Protein AF-A0A180FX38-F1 (afdb_monomer)

pLDDT: mean 85.44, std 8.25, range [59.09, 97.31]

Foldseek 3Di:
DLVVQLVCCCVPVVDDSVVSVVVSVVVVVVVVVVVVVVVVCCCVPPVVVVVVVQVVCVVVVNDDPPDPPD

Structure (mmCIF, N/CA/C/O backbone):
data_AF-A0A180FX38-F1
#
_entry.id   AF-A0A180FX38-F1
#
loop_
_atom_site.group_PDB
_atom_site.id
_atom_site.type_symbol
_atom_site.label_atom_id
_atom_site.label_alt_id
_atom_site.label_comp_id
_atom_site.label_asym_id
_atom_site.label_entity_id
_atom_site.label_seq_id
_atom_site.pdbx_PDB_ins_code
_atom_site.Cartn_x
_atom_site.Cartn_y
_atom_site.Cartn_z
_atom_site.occupancy
_atom_site.B_iso_or_equiv
_atom_site.auth_seq_id
_atom_site.auth_comp_id
_atom_site.auth_asym_id
_atom_site.auth_atom_id
_atom_site.pdbx_PDB_model_num
ATOM 1 N N . MET A 1 1 ? -18.416 12.284 9.567 1.00 59.78 1 MET A N 1
ATOM 2 C CA . MET A 1 1 ? -18.306 10.808 9.646 1.00 59.78 1 MET A CA 1
ATOM 3 C C . MET A 1 1 ? -17.635 10.348 10.939 1.00 59.78 1 MET A C 1
ATOM 5 O O . MET A 1 1 ? -18.239 9.552 11.640 1.00 59.78 1 MET A O 1
ATOM 9 N N . GLU A 1 2 ? -16.456 10.872 11.299 1.00 65.69 2 GLU A N 1
ATOM 10 C CA . GLU A 1 2 ? -15.673 10.424 12.474 1.00 65.69 2 GLU A CA 1
ATOM 11 C C . GLU A 1 2 ? -16.410 10.585 13.823 1.00 65.69 2 GLU A C 1
ATOM 13 O O . GLU A 1 2 ? -16.566 9.616 14.563 1.00 65.69 2 GLU A O 1
ATOM 18 N N . ALA A 1 3 ? -16.977 11.766 14.100 1.00 71.88 3 ALA A N 1
ATOM 19 C CA . ALA A 1 3 ? -17.773 11.999 15.314 1.00 71.88 3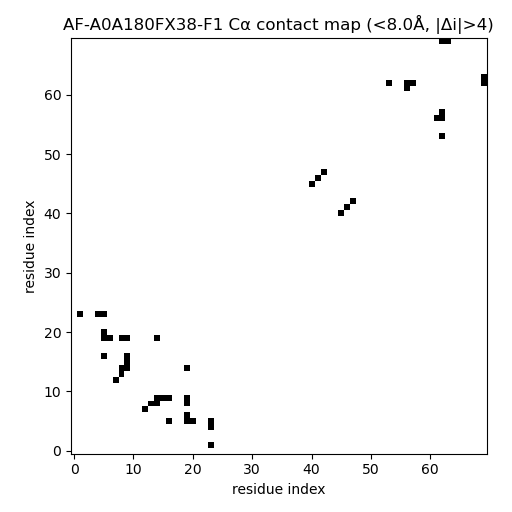 ALA A CA 1
ATOM 20 C C . ALA A 1 3 ? -19.026 11.106 15.395 1.00 71.88 3 ALA A C 1
ATOM 22 O O . ALA A 1 3 ? -19.467 10.746 16.481 1.00 71.88 3 ALA A O 1
ATOM 23 N N . TYR A 1 4 ? -19.564 10.716 14.236 1.00 77.00 4 TYR A N 1
ATOM 24 C CA . TYR A 1 4 ? -20.761 9.890 14.138 1.00 77.00 4 TYR A CA 1
ATOM 25 C C . TYR A 1 4 ? -20.456 8.426 14.477 1.00 77.00 4 TYR A C 1
ATOM 27 O O . TYR A 1 4 ? -21.194 7.821 15.242 1.00 77.00 4 TYR A O 1
ATOM 35 N N . GLN A 1 5 ? -19.336 7.867 13.996 1.00 74.06 5 GLN A N 1
ATOM 36 C CA . GLN A 1 5 ? -18.908 6.518 14.397 1.00 74.06 5 GLN A CA 1
ATOM 37 C C . GLN A 1 5 ? -18.581 6.436 15.887 1.00 74.06 5 GLN A C 1
ATOM 39 O O . GLN A 1 5 ? -19.019 5.502 16.548 1.00 74.06 5 GLN A O 1
ATOM 44 N N . MET A 1 6 ? -17.874 7.426 16.436 1.00 79.50 6 MET A N 1
ATOM 45 C CA . MET A 1 6 ? -17.589 7.474 17.872 1.00 79.50 6 MET A CA 1
ATOM 46 C C . MET A 1 6 ? -18.883 7.528 18.700 1.00 79.50 6 MET A C 1
ATOM 48 O O . MET A 1 6 ? -19.010 6.815 19.694 1.00 79.50 6 MET A O 1
ATOM 52 N N . GLN A 1 7 ? -19.853 8.342 18.272 1.00 79.75 7 GLN A N 1
ATOM 53 C CA . GLN A 1 7 ? -21.160 8.442 18.916 1.00 79.75 7 GLN A CA 1
ATOM 54 C C . GLN A 1 7 ? -21.938 7.124 18.827 1.00 79.75 7 GLN A C 1
ATOM 56 O O . GLN A 1 7 ? -22.467 6.678 19.836 1.00 79.75 7 GLN A O 1
ATOM 61 N N . LEU A 1 8 ? -21.966 6.464 17.666 1.00 80.62 8 LEU A N 1
ATOM 62 C CA . LEU A 1 8 ? -22.616 5.160 17.506 1.00 80.62 8 LEU A CA 1
ATOM 63 C C . LEU A 1 8 ? -21.970 4.089 18.396 1.00 80.62 8 LEU A C 1
ATOM 65 O O . LEU A 1 8 ? -22.686 3.363 19.079 1.00 80.62 8 LEU A O 1
ATOM 69 N N . SER A 1 9 ? -20.638 4.019 18.455 1.00 77.94 9 SER A N 1
ATOM 70 C CA . SER A 1 9 ? -19.941 3.068 19.329 1.00 77.94 9 SER A CA 1
ATOM 71 C C . SER A 1 9 ? -20.236 3.336 20.807 1.00 77.94 9 SER A C 1
ATOM 73 O O . SER A 1 9 ? -20.512 2.401 21.550 1.00 77.94 9 SER A O 1
ATOM 75 N N . TYR A 1 10 ? -20.256 4.603 21.232 1.00 76.25 10 TYR A N 1
ATOM 76 C CA . TYR A 1 10 ? -20.650 4.979 22.593 1.00 76.25 10 TYR A CA 1
ATOM 77 C C . TYR A 1 10 ? -22.109 4.592 22.899 1.00 76.25 10 TYR A C 1
ATOM 79 O O . TYR A 1 10 ? -22.389 3.966 23.919 1.00 76.25 10 TYR A O 1
ATOM 87 N N . THR A 1 11 ? -23.040 4.924 22.001 1.00 79.25 11 THR A N 1
ATOM 88 C CA . THR A 1 11 ? -24.482 4.725 22.204 1.00 79.25 11 THR A CA 1
ATOM 89 C C . THR A 1 11 ? -24.898 3.255 22.156 1.00 79.25 11 THR A C 1
ATOM 91 O O . THR A 1 11 ? -25.738 2.848 22.953 1.00 79.25 11 THR A O 1
ATOM 94 N N . TYR A 1 12 ? -24.332 2.456 21.249 1.00 80.31 12 TYR A N 1
ATOM 95 C CA . TYR A 1 12 ? -24.789 1.083 21.008 1.00 80.31 12 TYR A CA 1
ATOM 96 C C . TYR A 1 12 ? -23.901 0.007 21.639 1.00 80.31 12 TYR A C 1
ATOM 98 O O . TYR A 1 12 ? -24.421 -1.048 21.991 1.00 80.31 12 TYR A O 1
ATOM 106 N N . ASN A 1 13 ? -22.605 0.268 21.851 1.00 79.50 13 ASN A N 1
ATOM 107 C CA . ASN A 1 13 ? -21.706 -0.699 22.498 1.00 79.50 13 ASN A CA 1
ATOM 108 C C . ASN A 1 13 ? -21.469 -0.406 23.989 1.00 79.50 13 ASN A C 1
ATOM 110 O O . ASN A 1 13 ? -20.730 -1.150 24.624 1.00 79.50 13 ASN A O 1
ATOM 114 N N . GLN A 1 14 ? -22.069 0.659 24.546 1.00 80.94 14 GLN A N 1
ATOM 115 C CA . GLN A 1 14 ? -21.934 1.076 25.956 1.00 80.94 14 GLN A CA 1
ATOM 116 C C . GLN A 1 14 ? -20.478 1.216 26.444 1.00 80.94 14 GLN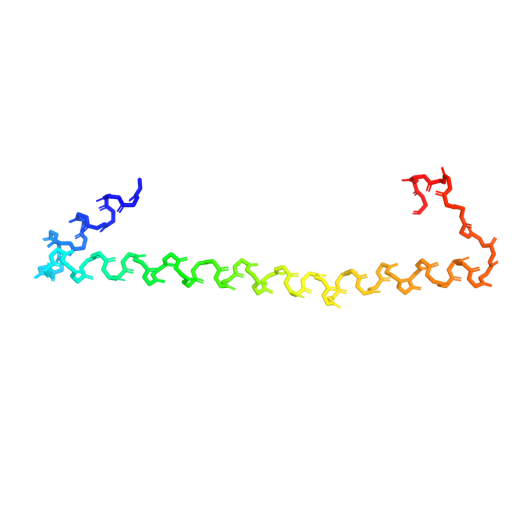 A C 1
ATOM 118 O O . GLN A 1 14 ? -20.195 1.129 27.637 1.00 80.94 14 GLN A O 1
ATOM 123 N N . ILE A 1 15 ? -19.537 1.436 25.524 1.00 83.75 15 ILE A N 1
ATOM 124 C CA . ILE A 1 15 ? -18.126 1.653 25.848 1.00 83.75 15 ILE A CA 1
ATOM 125 C C . ILE A 1 15 ? -17.905 3.093 26.303 1.00 83.75 15 ILE A C 1
ATOM 127 O O . ILE A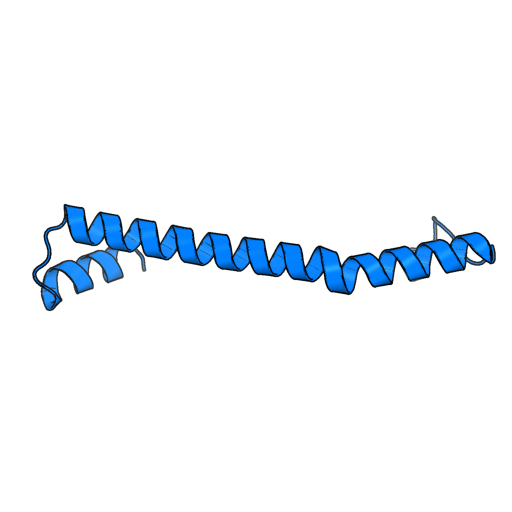 1 15 ? -18.653 3.995 25.927 1.00 83.75 15 ILE A O 1
ATOM 131 N N . SER A 1 16 ? -16.857 3.338 27.089 1.00 85.88 16 SER A N 1
ATOM 132 C CA . SER A 1 16 ? -16.531 4.703 27.507 1.00 85.88 16 SER A CA 1
ATOM 133 C C . SER A 1 16 ? -16.174 5.589 26.302 1.00 85.88 16 SER A C 1
ATOM 135 O O . SER A 1 16 ? -15.726 5.116 25.254 1.00 85.88 16 SER A O 1
ATOM 137 N N . LYS A 1 17 ? -16.337 6.910 26.444 1.00 82.75 17 LYS A N 1
ATOM 138 C CA . LYS A 1 17 ? -15.968 7.876 25.393 1.00 82.75 17 LYS A CA 1
ATOM 139 C C . LYS A 1 17 ? -14.484 7.775 25.015 1.00 82.75 17 LYS A C 1
ATOM 141 O O . LYS A 1 17 ? -14.123 7.934 23.850 1.00 82.75 17 LYS A O 1
ATOM 146 N N . GLU A 1 18 ? -13.637 7.501 25.997 1.00 85.62 18 GLU A N 1
ATOM 147 C CA . GLU A 1 18 ? -12.191 7.350 25.836 1.00 85.62 18 GLU A CA 1
ATOM 148 C C . GLU A 1 18 ? -11.858 6.113 24.991 1.00 85.62 18 GLU A C 1
ATOM 150 O O . GLU A 1 18 ? -11.054 6.158 24.060 1.00 85.62 18 GLU A O 1
ATOM 155 N N . GLU A 1 19 ? -12.581 5.025 25.230 1.00 84.12 19 GLU A N 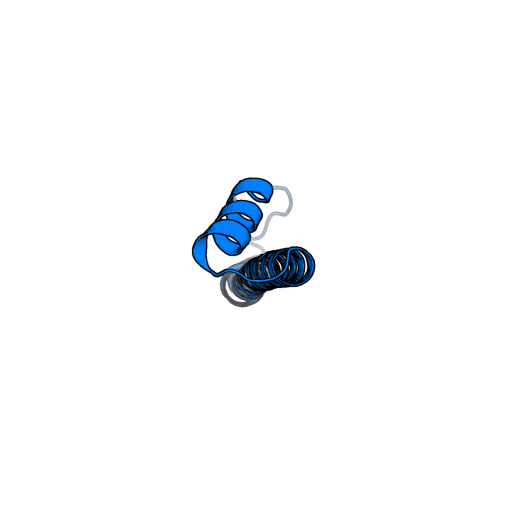1
ATOM 156 C CA . GLU A 1 19 ? -12.438 3.762 24.516 1.00 84.12 19 GLU A CA 1
ATOM 157 C C . GLU A 1 19 ? -13.007 3.831 23.092 1.00 84.12 19 GLU A C 1
ATOM 159 O O . GLU A 1 19 ? -12.365 3.362 22.149 1.00 84.12 19 GLU A O 1
ATOM 164 N N . ALA A 1 20 ? -14.131 4.529 22.894 1.00 83.94 20 ALA A N 1
ATOM 165 C CA . ALA A 1 20 ? -14.654 4.856 21.565 1.00 83.94 20 ALA A CA 1
ATOM 166 C C . ALA A 1 20 ? -13.661 5.710 20.754 1.00 83.94 20 ALA A C 1
ATOM 168 O O . ALA A 1 20 ? -13.443 5.467 19.565 1.00 83.94 20 ALA A O 1
ATOM 169 N N . THR A 1 21 ? -13.002 6.672 21.406 1.00 85.06 21 THR A N 1
ATOM 170 C CA . THR A 1 21 ? -11.961 7.509 20.788 1.00 85.06 21 THR A CA 1
ATOM 171 C C . THR A 1 21 ? -10.746 6.667 20.392 1.00 85.06 21 THR A C 1
ATOM 173 O O . THR A 1 21 ? -10.233 6.785 19.278 1.00 85.06 21 THR A O 1
ATOM 176 N N . LYS A 1 22 ? -10.316 5.744 21.259 1.00 86.75 22 LYS A N 1
ATOM 177 C CA . LYS A 1 22 ? -9.212 4.816 20.978 1.00 86.75 22 LYS A CA 1
ATOM 178 C C . LYS A 1 22 ? -9.514 3.891 19.794 1.00 86.75 22 LYS A C 1
ATOM 180 O O . LYS A 1 22 ? -8.662 3.736 18.920 1.00 86.75 22 LYS A O 1
ATOM 185 N N . GLN A 1 23 ? -10.718 3.320 19.720 1.00 84.69 23 GLN A N 1
ATOM 186 C CA . GLN A 1 23 ? -11.151 2.493 18.583 1.00 84.69 23 GLN A CA 1
ATOM 187 C C . GLN A 1 23 ? -11.186 3.281 17.268 1.00 84.69 23 GLN A C 1
ATOM 189 O O . GLN A 1 23 ? -10.776 2.769 16.222 1.00 84.69 23 GLN A O 1
ATOM 194 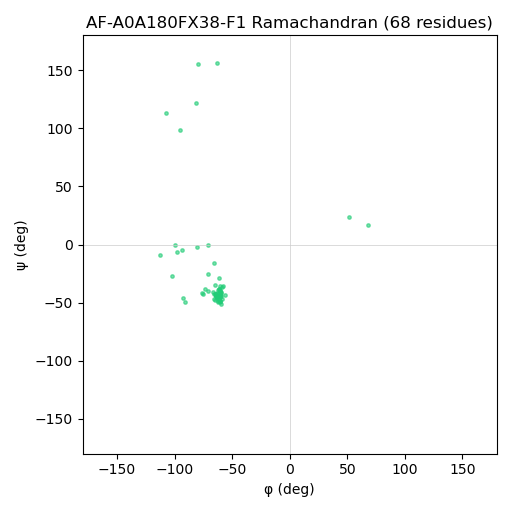N N . MET A 1 24 ? -11.624 4.541 17.316 1.00 86.38 24 MET A N 1
ATOM 195 C CA . MET A 1 24 ? -11.601 5.434 16.159 1.00 86.38 24 MET A CA 1
ATOM 196 C C . MET A 1 24 ? -10.165 5.675 15.671 1.00 86.38 24 MET A C 1
ATOM 198 O O . MET A 1 24 ? -9.883 5.503 14.484 1.00 86.38 24 MET A O 1
ATOM 202 N N . HIS A 1 25 ? -9.240 6.025 16.572 1.00 87.75 25 HIS A N 1
ATOM 203 C CA . HIS A 1 25 ? -7.831 6.223 16.217 1.00 87.75 25 HIS A CA 1
ATOM 204 C C . HIS A 1 25 ? -7.192 4.959 15.645 1.00 87.75 25 HIS A C 1
ATOM 206 O O . HIS A 1 25 ? -6.464 5.040 14.656 1.00 87.75 25 HIS A O 1
ATOM 212 N N . PHE A 1 26 ? -7.496 3.797 16.226 1.00 86.62 26 PHE A N 1
ATOM 213 C CA . PHE A 1 26 ? -7.042 2.513 15.706 1.00 86.62 26 PHE A CA 1
ATOM 214 C C . PHE A 1 26 ? -7.547 2.282 14.278 1.00 86.62 26 PHE A C 1
ATOM 216 O O . PHE A 1 26 ? -6.739 2.067 13.380 1.00 86.62 26 PHE A O 1
ATOM 223 N N . THR A 1 27 ? -8.853 2.433 14.040 1.00 86.69 27 THR A N 1
ATOM 224 C CA . THR A 1 27 ? -9.459 2.277 12.705 1.00 86.69 27 THR A CA 1
ATOM 225 C C . THR A 1 27 ? -8.807 3.200 11.674 1.00 86.69 27 THR A C 1
ATOM 227 O O . THR A 1 27 ? -8.487 2.769 10.566 1.00 86.69 27 THR A O 1
ATOM 230 N N . LYS A 1 28 ? -8.550 4.460 12.045 1.00 88.50 28 LYS A N 1
ATOM 231 C CA . LYS A 1 28 ? -7.864 5.434 11.185 1.00 88.50 28 LYS A CA 1
ATOM 232 C C . LYS A 1 28 ? -6.425 5.018 10.879 1.00 88.50 28 LYS A C 1
ATOM 234 O O . LYS A 1 28 ? -6.009 5.070 9.726 1.00 88.50 28 LYS A O 1
ATOM 239 N N . SER A 1 29 ? -5.689 4.565 11.892 1.00 92.38 29 SER A N 1
ATOM 240 C CA . SER A 1 29 ? -4.324 4.059 11.732 1.00 92.38 29 SER A CA 1
ATOM 241 C C . SER A 1 29 ? -4.281 2.847 10.797 1.00 92.38 29 SER A C 1
ATOM 243 O O . SER A 1 29 ? -3.531 2.845 9.825 1.00 92.38 29 SER A O 1
ATOM 245 N N . THR A 1 30 ? -5.158 1.860 11.003 1.00 92.19 30 THR A N 1
ATOM 246 C CA . THR A 1 30 ? -5.262 0.676 10.137 1.00 92.19 30 THR A CA 1
ATOM 247 C C . THR A 1 30 ? -5.629 1.046 8.699 1.00 92.19 30 THR A C 1
ATOM 249 O O . THR A 1 30 ? -5.093 0.466 7.755 1.00 92.19 30 THR A O 1
ATOM 252 N N . HIS A 1 31 ? -6.513 2.027 8.502 1.00 90.56 31 HIS A N 1
ATOM 253 C CA . HIS A 1 31 ? -6.839 2.522 7.166 1.00 90.56 31 HIS A CA 1
ATOM 254 C C . HIS A 1 31 ? -5.623 3.160 6.477 1.00 90.56 31 HIS A C 1
ATOM 256 O O . HIS A 1 31 ? -5.336 2.826 5.327 1.00 90.56 31 HIS A O 1
ATOM 262 N N . ASN A 1 32 ? -4.871 4.006 7.186 1.00 95.31 32 ASN A N 1
ATOM 263 C CA . ASN A 1 32 ? -3.647 4.613 6.658 1.00 95.31 32 ASN A CA 1
ATOM 264 C C . ASN A 1 32 ? -2.592 3.558 6.310 1.00 95.31 32 ASN A C 1
ATOM 266 O O . ASN A 1 32 ? -2.046 3.588 5.211 1.00 95.31 32 ASN A O 1
ATOM 270 N N . GLN A 1 33 ? -2.380 2.569 7.179 1.00 96.00 33 GLN A N 1
ATOM 271 C CA . GLN A 1 33 ? -1.471 1.453 6.903 1.00 96.00 33 GLN A CA 1
ATOM 272 C C . G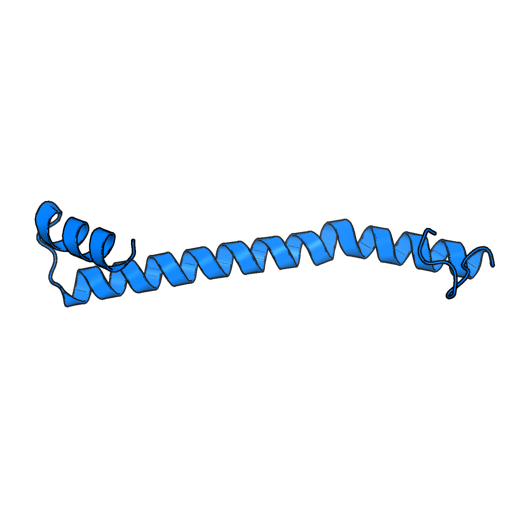LN A 1 33 ? -1.881 0.673 5.649 1.00 96.00 33 GLN A C 1
ATOM 274 O O . GLN A 1 33 ? -1.031 0.250 4.867 1.00 96.00 33 GLN A O 1
ATOM 279 N N . LYS A 1 34 ? -3.188 0.506 5.411 1.00 96.81 34 LYS A N 1
ATOM 280 C CA . LYS A 1 34 ? -3.685 -0.124 4.184 1.00 96.81 34 LYS A CA 1
ATOM 281 C C . LYS A 1 34 ? -3.361 0.718 2.949 1.00 96.81 34 LYS A C 1
ATOM 283 O O . LYS A 1 34 ? -2.931 0.157 1.946 1.00 96.81 34 LYS A O 1
ATOM 288 N N . ILE A 1 35 ? -3.530 2.040 3.017 1.00 96.81 35 ILE A N 1
ATOM 289 C CA . ILE A 1 35 ? -3.147 2.958 1.932 1.00 96.81 35 ILE A CA 1
ATOM 290 C C . ILE A 1 35 ? -1.640 2.864 1.657 1.00 96.81 35 ILE A C 1
ATOM 292 O O . ILE A 1 35 ? -1.240 2.677 0.512 1.00 96.81 35 ILE A O 1
ATOM 296 N N . GLU A 1 36 ? -0.800 2.929 2.689 1.00 97.31 36 GLU A N 1
ATOM 297 C CA . GLU A 1 36 ? 0.662 2.817 2.565 1.00 97.31 36 GLU A CA 1
ATOM 298 C C . GLU A 1 36 ? 1.102 1.468 1.980 1.00 97.31 36 GLU A C 1
ATOM 300 O O . GLU A 1 36 ? 2.006 1.405 1.141 1.00 97.31 36 GLU A O 1
ATOM 305 N N . SER A 1 37 ? 0.434 0.382 2.376 1.00 96.50 37 SER A N 1
ATOM 306 C CA . SER A 1 37 ? 0.673 -0.952 1.823 1.00 96.50 37 SER A CA 1
ATOM 307 C C . SER A 1 37 ? 0.323 -1.014 0.335 1.00 96.50 37 SER A C 1
ATOM 309 O O . SER A 1 37 ? 1.116 -1.539 -0.449 1.00 96.50 37 SER A O 1
ATOM 311 N N . LEU A 1 38 ? -0.803 -0.419 -0.075 1.00 96.81 38 LEU A N 1
ATOM 312 C CA . LEU A 1 38 ? -1.196 -0.330 -1.484 1.00 96.81 38 LEU A CA 1
ATOM 313 C C . LEU A 1 38 ? -0.190 0.489 -2.301 1.00 96.81 38 LEU A C 1
ATOM 315 O O . LEU A 1 38 ? 0.228 0.042 -3.368 1.00 96.81 38 LEU A O 1
ATOM 319 N N . TRP A 1 39 ? 0.265 1.637 -1.788 1.00 96.19 39 TRP A N 1
ATOM 320 C CA . TRP A 1 39 ? 1.328 2.420 -2.430 1.00 96.19 39 TRP A CA 1
ATOM 321 C C . TRP A 1 39 ? 2.616 1.612 -2.583 1.00 96.19 39 TRP A C 1
ATOM 323 O O . TRP A 1 39 ? 3.190 1.567 -3.669 1.00 96.19 39 TRP A O 1
ATOM 333 N N . SER A 1 40 ? 3.045 0.917 -1.529 1.00 95.56 40 SER A N 1
ATOM 334 C CA . SER A 1 40 ? 4.238 0.062 -1.569 1.00 95.56 40 SER A CA 1
ATOM 335 C C . SER A 1 40 ? 4.108 -1.051 -2.610 1.00 95.56 40 SER A C 1
ATOM 337 O O . SER A 1 40 ? 5.054 -1.330 -3.350 1.00 95.56 40 SER A O 1
ATOM 339 N N . GLN A 1 41 ? 2.929 -1.668 -2.711 1.00 94.88 41 GLN A N 1
ATOM 340 C CA . GLN A 1 41 ? 2.650 -2.684 -3.720 1.00 94.88 41 GLN A CA 1
ATOM 341 C C . GLN A 1 41 ? 2.705 -2.099 -5.134 1.00 94.88 41 GLN A C 1
ATOM 343 O O . GLN A 1 41 ? 3.344 -2.690 -6.006 1.00 94.88 41 GLN A O 1
ATOM 348 N N . MET A 1 42 ? 2.109 -0.924 -5.352 1.00 94.00 42 MET A N 1
ATOM 349 C CA . MET A 1 42 ? 2.139 -0.235 -6.641 1.00 94.00 42 MET A CA 1
ATOM 350 C C . MET A 1 42 ? 3.575 0.092 -7.069 1.00 94.00 42 MET A C 1
ATOM 352 O O . MET A 1 42 ? 3.969 -0.200 -8.199 1.00 94.00 42 MET A O 1
ATOM 356 N N . MET A 1 43 ? 4.388 0.608 -6.142 1.00 91.38 43 MET A N 1
ATOM 357 C CA . MET A 1 43 ? 5.806 0.884 -6.380 1.00 91.38 43 MET A CA 1
ATOM 358 C C . MET A 1 43 ? 6.584 -0.380 -6.763 1.00 91.38 43 MET A C 1
ATOM 360 O O . MET A 1 43 ? 7.423 -0.340 -7.660 1.00 91.38 43 MET A O 1
ATOM 364 N N . LYS A 1 44 ? 6.316 -1.504 -6.090 1.00 90.12 44 LYS A N 1
ATOM 365 C CA . LYS A 1 44 ? 7.055 -2.753 -6.301 1.00 90.12 44 LYS A CA 1
ATOM 366 C C . LYS A 1 44 ? 6.647 -3.481 -7.581 1.00 90.12 44 LYS A C 1
ATOM 368 O O . LYS A 1 44 ? 7.506 -4.035 -8.252 1.00 90.12 44 LYS A O 1
ATOM 373 N N . GLN A 1 45 ? 5.353 -3.536 -7.883 1.00 88.56 45 GLN A N 1
ATOM 374 C CA . GLN A 1 45 ? 4.829 -4.359 -8.977 1.00 88.56 45 GLN A CA 1
ATOM 375 C C . GLN A 1 45 ? 4.732 -3.581 -10.287 1.00 88.56 45 GLN A C 1
ATOM 377 O O . GLN A 1 45 ? 5.164 -4.075 -11.323 1.00 88.56 45 GLN A O 1
ATOM 382 N N . HIS A 1 46 ? 4.197 -2.361 -10.245 1.00 86.88 46 HIS A N 1
ATOM 383 C CA . HIS A 1 46 ? 3.956 -1.580 -11.456 1.00 86.88 46 HIS A CA 1
ATOM 384 C C . HIS A 1 46 ? 5.148 -0.691 -11.792 1.00 86.88 46 HIS A C 1
ATOM 386 O O . HIS A 1 46 ? 5.661 -0.743 -12.908 1.00 86.88 46 HIS A O 1
ATOM 392 N N . ASN A 1 47 ? 5.651 0.072 -10.819 1.00 89.19 47 ASN A N 1
ATOM 393 C CA . ASN A 1 47 ? 6.715 1.033 -11.113 1.00 89.19 47 ASN A CA 1
ATOM 394 C C . ASN A 1 47 ? 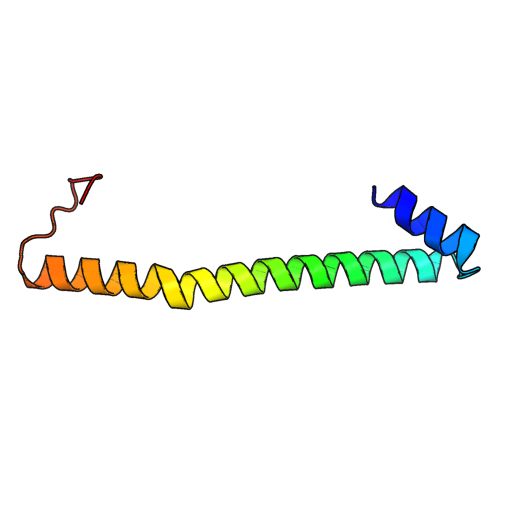8.056 0.355 -11.403 1.00 89.19 47 ASN A C 1
ATOM 396 O O . ASN A 1 47 ? 8.861 0.930 -12.127 1.00 89.19 47 ASN A O 1
ATOM 400 N N . GLN A 1 48 ? 8.301 -0.856 -10.890 1.00 87.75 48 GLN A N 1
ATOM 401 C CA . GLN A 1 48 ? 9.493 -1.615 -11.269 1.00 87.75 48 GLN A CA 1
ATOM 402 C C . GLN A 1 48 ? 9.450 -2.014 -12.749 1.00 87.75 48 GLN A C 1
ATOM 404 O O . GLN A 1 48 ? 10.402 -1.739 -13.465 1.00 87.75 48 GLN A O 1
ATOM 409 N N . SER A 1 49 ? 8.322 -2.541 -13.235 1.00 88.00 49 SER A N 1
ATOM 410 C CA . SER A 1 49 ? 8.172 -2.889 -14.654 1.00 88.00 49 SER A CA 1
ATOM 411 C C . SER A 1 49 ? 8.313 -1.672 -15.574 1.00 88.00 49 SER A C 1
ATOM 413 O O . SER A 1 49 ? 8.943 -1.776 -16.621 1.00 88.00 49 SER A O 1
ATOM 415 N N . ILE A 1 50 ? 7.785 -0.507 -15.177 1.00 87.88 50 ILE A N 1
ATOM 416 C CA . ILE A 1 50 ? 7.963 0.741 -15.938 1.00 87.88 50 ILE A CA 1
ATOM 417 C C . ILE A 1 50 ? 9.446 1.133 -15.998 1.00 87.88 50 ILE A C 1
ATOM 419 O O . ILE A 1 50 ? 9.948 1.461 -17.069 1.00 87.88 50 ILE A O 1
ATOM 423 N N . LYS A 1 51 ? 10.162 1.070 -14.867 1.00 87.94 51 LYS A N 1
ATOM 424 C CA . LYS A 1 51 ? 11.602 1.367 -14.818 1.00 87.94 51 LYS A CA 1
ATOM 425 C C . LYS A 1 51 ? 12.411 0.422 -15.697 1.00 87.94 51 LYS A C 1
ATOM 427 O O . LYS A 1 51 ? 13.289 0.891 -16.412 1.00 87.94 51 LYS A O 1
ATOM 432 N N . ASP A 1 52 ? 12.107 -0.871 -15.651 1.00 89.88 52 ASP A N 1
ATOM 433 C CA . ASP A 1 52 ? 12.809 -1.884 -16.439 1.00 89.88 52 ASP A CA 1
ATOM 434 C C . ASP A 1 52 ? 12.595 -1.644 -17.944 1.00 89.88 52 ASP A C 1
ATOM 436 O O . ASP A 1 52 ? 13.557 -1.661 -18.709 1.00 89.88 52 ASP A O 1
ATOM 440 N N . ASN A 1 53 ? 11.366 -1.313 -18.362 1.00 88.19 53 ASN A N 1
ATOM 441 C CA . ASN A 1 53 ? 11.063 -0.958 -19.753 1.00 88.19 53 ASN A CA 1
ATOM 442 C C . ASN A 1 53 ? 11.809 0.307 -20.205 1.00 88.19 53 ASN A C 1
ATOM 444 O O . ASN A 1 53 ? 12.371 0.332 -21.298 1.00 88.19 53 ASN A O 1
ATOM 448 N N . ILE A 1 54 ? 11.842 1.351 -19.369 1.00 87.38 54 ILE A N 1
ATOM 449 C CA . ILE A 1 54 ? 12.589 2.583 -19.666 1.00 87.38 54 ILE A CA 1
ATOM 450 C C . ILE A 1 54 ? 14.080 2.275 -19.815 1.00 87.38 54 ILE A C 1
ATOM 452 O O . ILE A 1 54 ? 14.700 2.708 -20.783 1.00 87.38 54 ILE A O 1
ATOM 456 N N . LEU A 1 55 ? 14.652 1.501 -18.888 1.00 91.19 55 LEU A N 1
ATOM 457 C CA . LEU A 1 55 ? 16.062 1.122 -18.933 1.00 91.19 55 LEU A CA 1
ATOM 458 C C . LEU A 1 55 ? 16.388 0.357 -20.220 1.00 91.19 55 LEU A C 1
ATOM 460 O O . LEU A 1 55 ? 17.357 0.687 -20.896 1.00 91.19 55 LEU A O 1
ATOM 464 N N . GLN A 1 56 ? 15.537 -0.593 -20.603 1.00 92.38 56 GLN A N 1
ATOM 465 C CA . GLN A 1 56 ? 15.689 -1.340 -21.846 1.00 92.38 56 GLN A CA 1
ATOM 466 C C . GLN A 1 56 ? 15.639 -0.424 -23.084 1.00 92.38 56 GLN A C 1
ATOM 468 O O . GLN A 1 56 ? 16.451 -0.564 -23.998 1.00 92.38 56 GLN A O 1
ATOM 473 N N . MET A 1 57 ? 14.725 0.549 -23.120 1.00 88.31 57 MET A N 1
ATOM 474 C CA . MET A 1 57 ? 14.645 1.524 -24.216 1.00 88.31 57 MET A CA 1
ATOM 475 C C . MET A 1 57 ? 15.884 2.427 -24.281 1.00 88.31 57 MET A C 1
ATOM 477 O O . MET A 1 57 ? 16.326 2.773 -25.379 1.00 88.31 57 MET A O 1
ATOM 481 N N . ILE A 1 58 ? 16.470 2.781 -23.132 1.00 88.88 58 ILE A N 1
ATOM 482 C CA . ILE A 1 58 ? 17.744 3.512 -23.057 1.00 88.88 58 ILE A CA 1
ATOM 483 C C . ILE A 1 58 ? 18.877 2.656 -23.626 1.00 88.88 58 ILE A C 1
ATOM 485 O O . ILE A 1 58 ? 19.638 3.139 -24.462 1.00 88.88 58 ILE A O 1
ATOM 489 N N . GLU A 1 59 ? 18.975 1.389 -23.221 1.00 91.62 59 GLU A N 1
ATOM 490 C CA . GLU A 1 59 ? 20.005 0.457 -23.704 1.00 91.62 59 GLU A CA 1
ATOM 491 C C . GLU A 1 59 ? 19.932 0.239 -25.221 1.00 91.62 59 GLU A C 1
ATOM 493 O O . GLU A 1 59 ? 20.965 0.143 -25.884 1.00 91.62 59 GLU A O 1
ATOM 498 N N . TYR A 1 60 ? 18.726 0.228 -25.792 1.00 91.44 60 TYR A N 1
ATOM 499 C CA . TYR A 1 60 ? 18.522 0.152 -27.241 1.00 91.44 60 TYR A CA 1
ATOM 500 C C . TYR A 1 60 ? 18.681 1.492 -27.975 1.00 91.44 60 TYR A C 1
ATOM 502 O O . TYR A 1 60 ? 18.574 1.524 -29.201 1.00 91.44 60 TYR A O 1
ATOM 510 N N . GLY A 1 61 ? 18.932 2.595 -27.262 1.00 88.25 61 GLY A N 1
ATOM 511 C CA . GLY A 1 61 ? 19.043 3.938 -27.843 1.00 88.25 61 GLY A CA 1
ATOM 512 C C . GLY A 1 61 ? 17.725 4.491 -28.396 1.00 88.25 61 GLY A C 1
ATOM 513 O O . GLY A 1 61 ? 17.741 5.431 -29.186 1.00 88.25 61 GLY A O 1
ATOM 514 N N . A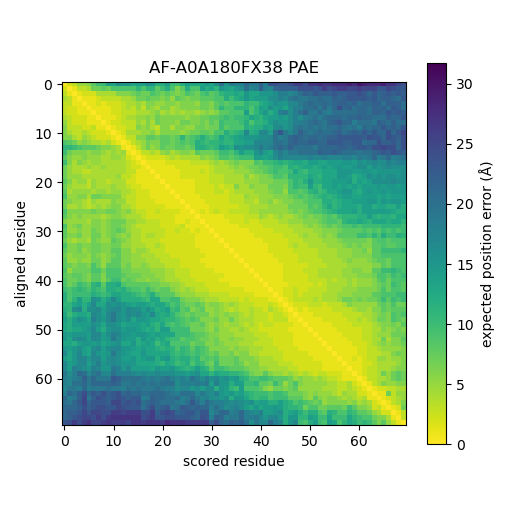LA A 1 62 ? 16.592 3.901 -28.010 1.00 85.19 62 ALA A N 1
ATOM 515 C CA . ALA A 1 62 ? 15.251 4.274 -28.458 1.00 85.19 62 ALA A CA 1
ATOM 516 C C . ALA A 1 62 ? 14.516 5.188 -27.461 1.00 85.19 62 ALA A C 1
ATOM 518 O O . ALA A 1 62 ? 13.411 5.641 -27.750 1.00 85.19 62 ALA A O 1
ATOM 519 N N . TYR A 1 63 ? 15.096 5.434 -26.285 1.00 83.62 63 TYR A N 1
ATOM 520 C CA . TYR A 1 63 ? 14.540 6.336 -25.281 1.00 83.62 63 TYR A CA 1
ATOM 521 C C . TYR A 1 63 ? 14.870 7.797 -25.600 1.00 83.62 63 TYR A C 1
ATOM 523 O O . TYR A 1 63 ? 16.043 8.167 -25.662 1.00 83.62 63 TYR A O 1
ATOM 531 N N . ASP A 1 64 ? 13.835 8.624 -25.746 1.00 83.38 64 ASP A N 1
ATOM 532 C CA . ASP A 1 64 ? 13.954 10.075 -25.867 1.00 83.38 64 ASP A CA 1
ATOM 533 C C . ASP A 1 64 ? 13.461 10.744 -24.569 1.00 83.38 64 ASP A C 1
ATOM 535 O O . ASP A 1 64 ? 12.268 10.676 -24.264 1.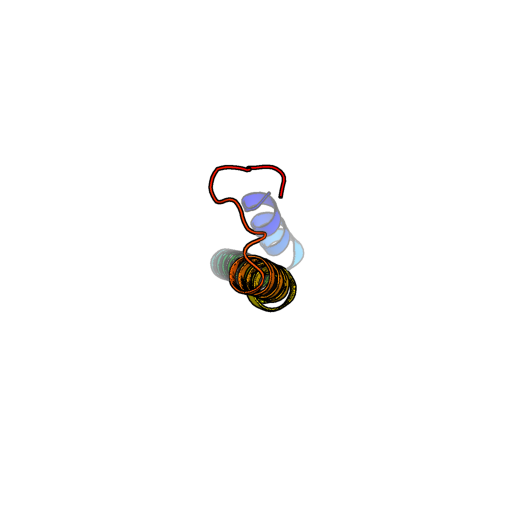00 83.38 64 ASP A O 1
ATOM 539 N N . PRO A 1 65 ? 14.345 11.393 -23.788 1.00 79.62 65 PRO A N 1
ATOM 540 C CA . PRO A 1 65 ? 13.956 12.073 -22.554 1.00 79.62 65 PRO A CA 1
ATOM 541 C C . PRO A 1 65 ? 13.026 13.279 -22.770 1.00 79.62 65 PRO A C 1
ATOM 543 O O . PRO A 1 65 ? 12.401 13.721 -21.807 1.00 79.62 65 PRO A O 1
ATOM 546 N N . GLU A 1 66 ? 12.919 13.806 -23.993 1.00 83.56 66 GLU A N 1
ATOM 547 C CA . GLU A 1 66 ? 12.047 14.937 -24.344 1.00 83.56 66 GLU A CA 1
ATOM 548 C C . GLU A 1 66 ? 10.670 14.480 -24.869 1.00 83.56 66 GLU A C 1
ATOM 550 O O . GLU A 1 66 ? 9.774 15.299 -25.098 1.00 83.56 66 GLU A O 1
ATOM 555 N N . ASN A 1 67 ? 10.458 13.169 -25.036 1.00 79.31 67 ASN A N 1
ATOM 556 C CA . ASN A 1 67 ? 9.193 12.611 -25.497 1.00 79.31 67 ASN A CA 1
ATOM 557 C C . ASN A 1 67 ? 8.301 12.165 -24.327 1.00 79.31 67 ASN A C 1
ATOM 559 O O . ASN A 1 67 ? 8.413 11.057 -23.810 1.00 79.31 67 ASN A O 1
ATOM 563 N N . TYR A 1 68 ? 7.339 13.012 -23.952 1.00 69.25 68 TYR A N 1
ATOM 564 C CA . TYR A 1 68 ? 6.401 12.771 -22.842 1.00 69.25 68 TYR A CA 1
ATOM 565 C C . TYR A 1 68 ? 5.339 11.684 -23.091 1.00 69.25 68 TYR A C 1
ATOM 567 O O . TYR A 1 68 ? 4.483 11.464 -22.232 1.00 69.25 68 TYR A O 1
ATOM 575 N N . VAL A 1 69 ? 5.333 11.061 -24.271 1.00 70.44 69 VAL A N 1
ATOM 576 C CA . VAL A 1 69 ? 4.327 10.067 -24.687 1.00 70.44 69 VAL A CA 1
ATOM 577 C C . VAL A 1 69 ? 4.934 8.660 -24.818 1.00 70.44 69 VAL A C 1
ATOM 579 O O . VAL A 1 69 ? 4.184 7.703 -25.006 1.00 70.44 69 VAL A O 1
ATOM 582 N N . GLN A 1 70 ? 6.266 8.532 -24.729 1.00 59.09 70 GLN A N 1
ATOM 583 C CA . GLN A 1 70 ? 6.996 7.263 -24.863 1.00 59.09 70 GLN A CA 1
ATOM 584 C C . GLN A 1 70 ? 6.967 6.386 -23.610 1.00 59.09 70 GLN A C 1
ATOM 586 O O . GLN A 1 70 ? 7.005 6.926 -22.482 1.00 59.09 70 GLN A O 1
#

Radius of gyration: 22.94 Å; Cα contacts (8 Å, |Δi|>4): 25; chains: 1; bounding box: 45×19×56 Å

Organism: Puccinia triticina (isolate 1-1 / race 1 (BBBD)) (NCBI:txid630390)

Solvent-accessible surface area (backbone atoms only — not comparable to full-atom values): 4009 Å² total; per-residue (Å²): 109,70,72,55,53,36,47,48,41,28,72,74,66,72,43,53,69,68,55,24,49,50,53,50,52,49,53,52,50,54,51,50,51,51,52,53,49,51,52,53,48,44,50,62,63,52,48,44,54,53,50,52,53,50,50,52,30,48,76,72,70,71,56,55,95,86,48,94,86,117

Mean predicted aligned error: 8.95 Å

Sequence (70 aa):
MEAYQMQLSYTYNQISKEEATKQMHFTKSTHNQKIESLWSQMMKQHNQSIKDNILQMIEYGAYDPENYVQ

Secondary structure (DSSP, 8-state):
-HHHHHHHHHHHH---HHHHHHHHHHHHHHHHHHHHHHHHHHIIIIIHHHHHHHHHHHHTT---TT-TT-